Protein AF-W4LNR2-F1 (afdb_monomer)

Solvent-accessible surface area (backbone atoms only — not comparable to full-atom values): 3365 Å² total; per-residue (Å²): 130,72,53,77,38,78,77,47,74,49,79,31,89,89,48,40,32,40,32,30,36,38,48,43,98,88,52,77,50,33,27,32,36,20,46,75,88,37,87,68,50,67,78,28,78,41,67,69,62,48,49,55,54,47,64,76,70,77

Sequence (58 aa):
MASKEVVETVYGKYNKYEIIKESSTFGSPKFYIYKDGKYHRGSFSSLRVAVEAAEKET

Mean predicted aligned error: 5.0 Å

pLDDT: mean 84.54, std 8.82, range [48.31, 92.12]

Secondary structure (DSSP, 8-state):
--EEEEEEEEE-SS-EEEEEEEE-TTS--EEEEEETTEEEEEEES-HHHHHHHHHTT-

Nearest PDB structures (foldseek):
  4hzb-assembly1_F  TM=5.054E-01  e=2.331E+00  Ralstonia pickettii 12D
  5a8d-assembly1_A  TM=5.475E-01  e=4.675E+00  Acetivibrio thermocellus
  4hzb-assembly1_C  TM=5.431E-01  e=5.895E+00  Ralstonia pickettii 12D

Organism: NCBI:txid1429439

Radius of gyration: 10.92 Å; Cα contacts (8 Å, |Δi|>4): 121; chains: 1; bounding box: 21×2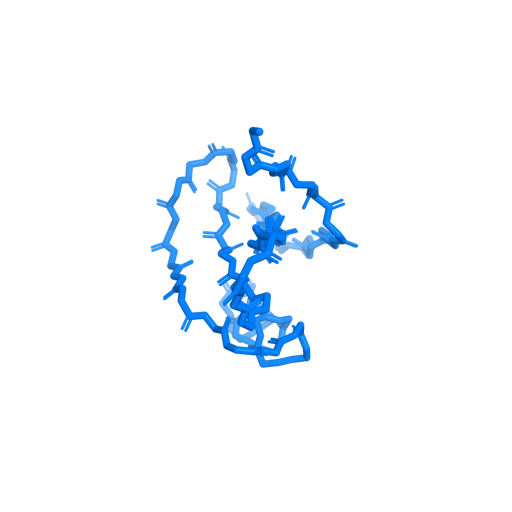3×31 Å

Foldseek 3Di:
DFDWDFPDWDDDPPKIWTWTWGDDPPDQIWIFIAINNHGDGTRDSDPVVSVVVVVVVD

Structure (mmCIF, N/CA/C/O backbone):
data_AF-W4LNR2-F1
#
_entry.id   AF-W4LNR2-F1
#
loop_
_atom_site.group_PDB
_atom_site.id
_atom_site.type_symbol
_atom_site.label_atom_id
_atom_site.label_alt_id
_atom_site.label_comp_id
_atom_site.label_asym_id
_atom_site.label_entity_id
_atom_site.label_seq_id
_atom_site.pdbx_PDB_ins_code
_atom_site.Cartn_x
_atom_site.Cartn_y
_atom_site.Cartn_z
_atom_site.occupancy
_atom_site.B_iso_or_equiv
_atom_site.auth_seq_id
_atom_site.auth_comp_id
_atom_site.auth_asym_id
_atom_site.auth_atom_id
_atom_site.pdbx_PDB_model_num
ATOM 1 N N . MET A 1 1 ? 3.661 13.959 -15.252 1.00 48.31 1 MET A N 1
ATOM 2 C CA . MET A 1 1 ? 3.340 13.913 -13.809 1.00 48.31 1 MET A CA 1
ATOM 3 C C . MET A 1 1 ? 3.238 12.455 -13.400 1.00 48.31 1 MET A C 1
ATOM 5 O O . MET A 1 1 ? 2.547 11.722 -14.092 1.00 48.31 1 MET A O 1
ATOM 9 N N . ALA A 1 2 ? 3.933 12.019 -12.347 1.00 56.50 2 ALA A N 1
ATOM 10 C C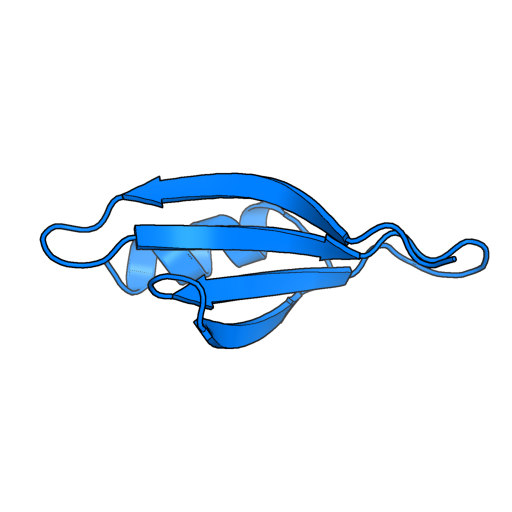A . ALA A 1 2 ? 3.706 10.686 -11.789 1.00 56.50 2 ALA A CA 1
ATOM 11 C C . ALA A 1 2 ? 2.298 10.668 -11.178 1.00 56.50 2 ALA A C 1
ATOM 13 O O . ALA A 1 2 ? 2.016 11.414 -10.239 1.00 56.50 2 ALA A O 1
ATOM 14 N N . SER A 1 3 ? 1.388 9.903 -11.775 1.00 64.62 3 SER A N 1
ATOM 15 C CA . SER A 1 3 ? 0.029 9.741 -11.269 1.00 64.62 3 SER A CA 1
ATOM 16 C C . SER A 1 3 ? 0.090 8.872 -10.016 1.00 64.62 3 SER A C 1
ATOM 18 O O . SER A 1 3 ? 0.507 7.714 -10.087 1.00 64.62 3 SER A O 1
ATOM 20 N N . LYS A 1 4 ? -0.296 9.444 -8.874 1.00 73.31 4 LYS A N 1
ATOM 21 C CA . LYS A 1 4 ? -0.531 8.696 -7.640 1.00 73.31 4 LYS A CA 1
ATOM 22 C C . LYS A 1 4 ? -1.977 8.233 -7.661 1.00 73.31 4 LYS A C 1
ATOM 24 O O . LYS A 1 4 ? -2.881 9.056 -7.568 1.00 73.31 4 LYS A O 1
ATOM 29 N N . GLU A 1 5 ? -2.177 6.937 -7.833 1.00 86.25 5 GLU A N 1
ATOM 30 C CA . GLU A 1 5 ? -3.498 6.323 -7.920 1.00 86.25 5 GLU A CA 1
ATOM 31 C C . GLU A 1 5 ? -3.676 5.357 -6.752 1.00 86.25 5 GLU A C 1
ATOM 33 O O . GLU A 1 5 ? -2.810 4.516 -6.512 1.00 86.25 5 GLU A O 1
ATOM 38 N N . VAL A 1 6 ? -4.778 5.480 -6.010 1.00 88.75 6 VAL A N 1
ATOM 39 C CA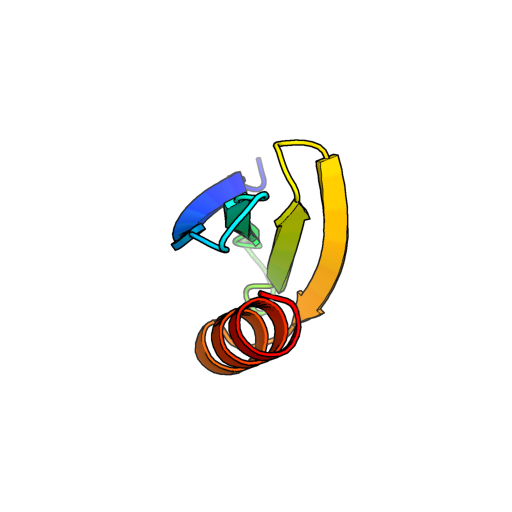 . VAL A 1 6 ? -5.140 4.477 -5.003 1.00 88.75 6 VAL A CA 1
ATOM 40 C C . VAL A 1 6 ? -5.639 3.253 -5.756 1.00 88.75 6 VAL A C 1
ATOM 42 O O . VAL A 1 6 ? -6.686 3.298 -6.392 1.00 88.75 6 VAL A O 1
ATOM 45 N N . VAL A 1 7 ? -4.860 2.179 -5.713 1.00 90.81 7 VAL A N 1
ATOM 46 C CA . VAL A 1 7 ? -5.172 0.927 -6.412 1.00 90.81 7 VAL A CA 1
ATOM 47 C C . VAL A 1 7 ? -5.939 -0.039 -5.532 1.00 90.81 7 VAL A C 1
ATOM 49 O O . VAL A 1 7 ? -6.705 -0.847 -6.044 1.00 90.81 7 VAL A O 1
ATOM 52 N N . GLU A 1 8 ? -5.748 0.044 -4.217 1.00 90.38 8 GLU A N 1
ATOM 53 C CA . GLU A 1 8 ? -6.412 -0.848 -3.279 1.00 90.38 8 GLU A CA 1
ATOM 54 C C . GLU A 1 8 ? -6.534 -0.195 -1.904 1.00 90.38 8 GLU A C 1
ATOM 56 O O . GLU A 1 8 ? -5.758 0.692 -1.546 1.00 90.38 8 GLU A O 1
ATOM 61 N N . THR A 1 9 ? -7.538 -0.597 -1.131 1.00 90.88 9 THR A N 1
ATOM 62 C CA . THR A 1 9 ? -7.729 -0.142 0.249 1.00 90.88 9 THR A CA 1
ATOM 63 C C . THR A 1 9 ? -8.042 -1.346 1.121 1.00 90.88 9 THR A C 1
ATOM 65 O O . THR A 1 9 ? -9.038 -2.031 0.906 1.00 90.88 9 THR A O 1
ATOM 68 N N . VAL A 1 10 ? -7.187 -1.596 2.105 1.00 89.69 10 VAL A N 1
ATOM 69 C CA . VAL A 1 10 ? -7.319 -2.669 3.087 1.00 89.69 10 VAL A CA 1
ATOM 70 C C . VAL A 1 10 ? -7.885 -2.069 4.369 1.00 89.69 10 VAL A C 1
ATOM 72 O O . VAL A 1 10 ? -7.330 -1.122 4.926 1.00 89.69 10 VAL A O 1
ATOM 75 N N . TYR A 1 11 ? -9.002 -2.602 4.851 1.00 87.25 11 TYR A N 1
ATOM 76 C CA . TYR A 1 11 ? -9.645 -2.122 6.071 1.00 87.25 11 TYR A CA 1
ATOM 77 C C . TYR A 1 11 ? -9.231 -2.992 7.254 1.00 87.25 11 TYR A C 1
ATOM 79 O O . TYR A 1 11 ? -9.604 -4.159 7.337 1.00 87.25 11 TYR A O 1
ATOM 87 N N . GLY A 1 12 ? -8.468 -2.413 8.176 1.00 83.94 12 GLY A N 1
ATOM 88 C CA . GLY A 1 12 ? -8.198 -3.009 9.477 1.00 83.94 12 GLY A CA 1
ATOM 89 C C . GLY A 1 12 ? -9.295 -2.699 10.488 1.00 83.94 12 GLY A C 1
ATOM 90 O O . GLY A 1 12 ? -10.202 -1.904 10.244 1.00 83.94 12 GLY A O 1
ATOM 91 N N . LYS A 1 13 ? -9.181 -3.296 11.678 1.00 82.88 13 LYS A N 1
ATOM 92 C CA . LYS A 1 13 ? -10.184 -3.154 12.748 1.00 82.88 13 LYS A CA 1
ATOM 93 C C . LYS A 1 13 ? -10.381 -1.707 13.226 1.00 82.88 13 LYS A C 1
ATOM 95 O O . LYS A 1 13 ? -11.489 -1.336 13.598 1.00 82.88 13 LYS A O 1
ATOM 100 N N . TYR A 1 14 ? -9.309 -0.912 13.232 1.00 84.56 14 TYR A N 1
ATOM 101 C CA . TYR A 1 14 ? -9.312 0.482 13.707 1.00 84.56 14 TYR A CA 1
ATOM 102 C C . TYR A 1 14 ? -8.676 1.476 12.733 1.00 84.56 14 TYR A C 1
ATOM 104 O O . TYR A 1 14 ? -8.756 2.676 12.964 1.00 84.56 14 TYR A O 1
ATOM 112 N N . ASN A 1 15 ? -8.027 0.985 11.678 1.00 87.44 15 ASN A N 1
ATOM 113 C CA . ASN A 1 15 ? -7.259 1.797 10.739 1.00 87.44 15 ASN A CA 1
ATOM 114 C C . ASN A 1 15 ? -7.567 1.332 9.316 1.00 87.44 15 ASN A C 1
ATOM 116 O O . ASN A 1 15 ? -7.81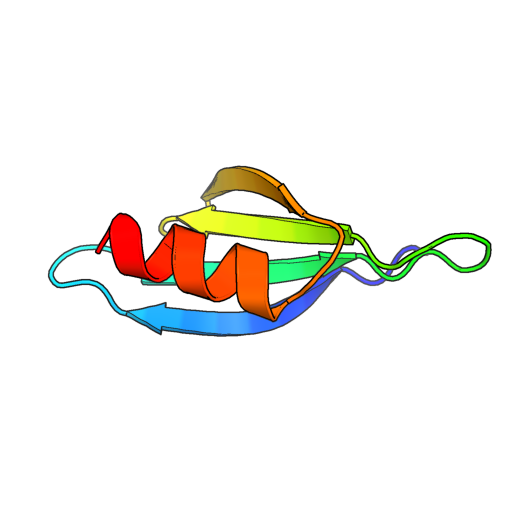0 0.143 9.107 1.00 87.44 15 ASN A O 1
ATOM 120 N N . LYS A 1 16 ? -7.489 2.228 8.335 1.00 91.00 16 LYS A N 1
ATOM 121 C CA . LYS A 1 16 ? -7.484 1.856 6.913 1.00 91.00 16 LYS A CA 1
ATOM 122 C C . LYS A 1 16 ? -6.083 1.980 6.331 1.00 91.00 16 LYS A C 1
ATOM 124 O O . LYS A 1 16 ? -5.346 2.908 6.660 1.00 91.00 16 LYS A O 1
ATOM 129 N N . TYR A 1 17 ? -5.742 1.072 5.432 1.00 91.75 17 TYR A N 1
ATOM 130 C CA . TYR A 1 17 ? -4.498 1.079 4.687 1.00 91.75 17 TYR A CA 1
ATOM 131 C C . TYR A 1 17 ? -4.792 1.300 3.202 1.00 91.75 17 TYR A C 1
ATOM 133 O O . TYR A 1 17 ? -5.443 0.487 2.560 1.00 91.75 17 TYR A O 1
ATOM 141 N N . GLU A 1 18 ? -4.328 2.407 2.644 1.00 92.00 18 GLU A N 1
ATOM 142 C CA . GLU A 1 18 ? -4.523 2.795 1.250 1.00 92.00 18 GLU A CA 1
ATOM 143 C C . GLU A 1 18 ? -3.242 2.499 0.472 1.00 92.00 18 GLU A C 1
ATOM 145 O O . GLU A 1 18 ? -2.167 3.014 0.782 1.00 92.00 18 GLU A O 1
ATOM 150 N N . ILE A 1 19 ? -3.342 1.654 -0.544 1.00 91.75 19 ILE A N 1
ATOM 151 C CA . ILE A 1 19 ? -2.216 1.275 -1.387 1.00 91.7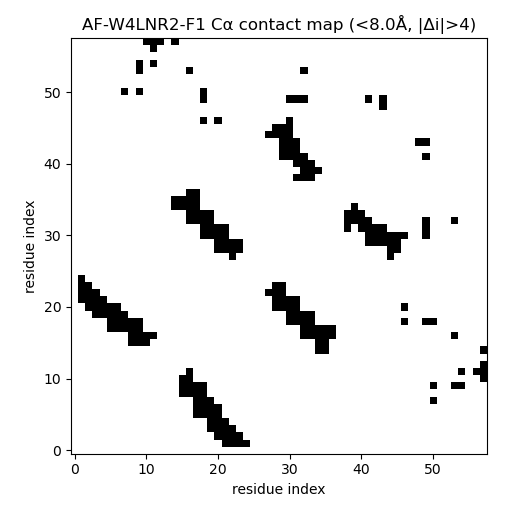5 19 ILE A CA 1
ATOM 152 C C . ILE A 1 19 ? -2.228 2.191 -2.598 1.00 91.75 19 ILE A C 1
ATOM 154 O O . ILE A 1 19 ? -3.132 2.153 -3.431 1.00 91.75 19 ILE A O 1
ATOM 158 N N . ILE A 1 20 ? -1.205 3.029 -2.686 1.00 91.12 20 ILE A N 1
ATOM 159 C CA . ILE A 1 20 ? -0.999 3.989 -3.759 1.00 91.12 20 ILE A CA 1
ATOM 160 C C . ILE A 1 20 ? 0.027 3.426 -4.730 1.00 91.12 20 ILE A C 1
ATOM 162 O O . ILE A 1 20 ? 1.172 3.157 -4.363 1.00 91.12 20 ILE A O 1
ATOM 166 N N . LYS A 1 21 ? -0.374 3.292 -5.989 1.00 88.88 21 LYS A N 1
ATOM 167 C CA . LYS A 1 21 ? 0.522 3.022 -7.102 1.00 88.88 21 LYS A CA 1
ATOM 168 C C . LYS A 1 21 ? 1.046 4.342 -7.642 1.00 88.88 21 LYS A C 1
ATOM 170 O O . LYS A 1 21 ? 0.291 5.215 -8.064 1.00 88.88 21 LYS A O 1
ATOM 175 N N . GLU A 1 22 ? 2.361 4.460 -7.654 1.00 86.94 22 GLU A N 1
ATOM 176 C CA . GLU A 1 22 ? 3.078 5.494 -8.374 1.00 86.94 22 GLU A CA 1
ATOM 177 C C . GLU A 1 22 ? 3.587 4.888 -9.682 1.00 86.94 22 GLU A C 1
ATOM 179 O O . GLU A 1 22 ? 4.537 4.097 -9.718 1.00 86.94 22 GLU A O 1
ATOM 184 N N . SER A 1 23 ? 2.897 5.229 -10.767 1.00 77.56 23 SER A N 1
ATOM 185 C CA . SER A 1 23 ? 3.296 4.838 -12.115 1.00 77.56 23 SER A CA 1
ATOM 186 C C . SER A 1 23 ? 4.375 5.802 -12.600 1.00 77.56 23 SER A C 1
ATOM 188 O O . SER A 1 23 ? 4.133 7.006 -12.715 1.00 77.56 23 SER A O 1
ATOM 190 N N . SER A 1 24 ? 5.569 5.283 -12.883 1.00 72.38 24 SER A N 1
ATOM 191 C CA . SER A 1 24 ? 6.653 6.076 -13.460 1.00 72.38 24 SER A CA 1
ATOM 192 C C . SER A 1 24 ? 6.708 5.853 -14.970 1.00 72.38 24 SER A C 1
ATOM 194 O O . SER A 1 24 ? 6.677 4.716 -15.428 1.00 72.38 24 SER A O 1
ATOM 196 N N . THR A 1 25 ? 6.792 6.927 -15.759 1.00 70.25 25 THR A N 1
ATOM 197 C CA . THR A 1 25 ? 6.776 6.860 -17.236 1.00 70.25 25 THR A CA 1
ATOM 198 C C . THR A 1 25 ? 7.987 6.116 -17.818 1.00 70.25 25 THR A C 1
ATOM 200 O O . THR A 1 25 ? 7.918 5.616 -18.933 1.00 70.25 25 THR A O 1
ATOM 203 N N . PHE A 1 26 ? 9.081 6.009 -17.057 1.00 71.75 26 PHE A N 1
ATOM 204 C CA . PHE A 1 26 ? 10.344 5.388 -17.479 1.00 71.75 26 PHE A CA 1
ATOM 205 C C . PHE A 1 26 ? 10.856 4.319 -16.495 1.00 71.75 26 PHE A C 1
ATOM 207 O O . PHE A 1 26 ? 12.032 3.968 -16.520 1.00 71.75 26 PHE A O 1
ATOM 214 N N . GLY A 1 27 ? 10.009 3.797 -15.602 1.00 73.69 27 GLY A N 1
ATOM 215 C CA . GLY A 1 27 ? 10.451 2.837 -14.587 1.00 73.69 27 GLY A CA 1
ATOM 216 C C . GLY A 1 27 ? 9.356 1.901 -14.097 1.00 73.69 27 GLY A C 1
ATOM 217 O O . GLY A 1 27 ? 8.178 2.081 -14.397 1.00 73.69 27 GLY A O 1
ATOM 218 N N . SER A 1 28 ? 9.755 0.896 -13.318 1.00 79.88 28 SER A N 1
ATOM 219 C CA . SER A 1 28 ? 8.820 -0.042 -12.696 1.00 79.88 28 SER A CA 1
ATOM 220 C C . SER A 1 28 ? 7.835 0.693 -11.777 1.00 79.88 28 SER A C 1
ATOM 222 O O . SER A 1 28 ? 8.242 1.629 -11.077 1.00 79.88 28 SER A O 1
ATOM 224 N N . PRO A 1 29 ? 6.556 0.277 -11.741 1.00 83.56 29 PRO A N 1
ATOM 225 C CA . PRO A 1 29 ? 5.583 0.855 -10.827 1.00 83.56 29 PRO A CA 1
ATOM 226 C C . PRO A 1 29 ? 6.032 0.629 -9.384 1.00 83.56 29 PRO A C 1
ATOM 228 O O . PRO A 1 29 ? 6.477 -0.464 -9.023 1.00 83.56 29 PRO A O 1
ATOM 231 N N . LYS A 1 30 ? 5.909 1.668 -8.561 1.00 88.50 30 LYS A N 1
ATOM 232 C CA . LYS A 1 30 ? 6.159 1.580 -7.123 1.00 88.50 30 LYS A CA 1
ATOM 233 C C . LYS A 1 30 ? 4.840 1.620 -6.384 1.00 88.50 30 LYS A C 1
ATOM 235 O O . LYS A 1 30 ? 3.940 2.365 -6.755 1.00 88.50 30 LYS A O 1
ATOM 240 N N . PHE A 1 31 ? 4.743 0.837 -5.325 1.00 90.81 31 PHE A N 1
ATOM 241 C CA . PHE A 1 31 ? 3.578 0.816 -4.459 1.00 90.81 31 PHE A CA 1
ATOM 242 C C . PHE A 1 31 ? 3.963 1.333 -3.076 1.00 90.81 31 PHE A C 1
ATOM 244 O O . PHE A 1 31 ? 5.022 1.003 -2.525 1.00 90.81 31 PHE A O 1
ATOM 251 N N . TYR A 1 32 ? 3.092 2.166 -2.529 1.00 90.94 32 TYR A N 1
ATOM 252 C CA . TYR A 1 32 ? 3.232 2.808 -1.235 1.00 90.94 32 TYR A CA 1
ATOM 253 C C . TYR A 1 32 ? 1.975 2.534 -0.419 1.00 90.94 32 TYR A C 1
ATOM 255 O O . TYR A 1 32 ? 0.872 2.599 -0.938 1.00 90.94 32 TYR A O 1
ATOM 263 N N . ILE A 1 33 ? 2.148 2.236 0.856 1.00 91.88 33 ILE A N 1
ATOM 264 C CA . ILE A 1 33 ? 1.091 1.997 1.828 1.00 91.88 33 ILE A CA 1
ATOM 265 C C . ILE A 1 33 ? 0.935 3.262 2.665 1.00 91.88 33 ILE A C 1
ATOM 267 O O . ILE A 1 33 ? 1.874 3.760 3.298 1.00 91.88 33 ILE A O 1
ATOM 271 N N . TYR A 1 34 ? -0.280 3.772 2.673 1.00 92.12 34 TYR A N 1
ATOM 272 C CA . TYR A 1 34 ? -0.721 4.870 3.506 1.00 92.12 34 TYR A CA 1
ATOM 273 C C . TYR A 1 34 ? -1.621 4.297 4.590 1.00 92.12 34 TYR A C 1
ATOM 275 O O . TYR A 1 34 ? -2.404 3.404 4.317 1.00 92.12 34 TYR A O 1
ATOM 283 N N . LYS A 1 35 ? -1.508 4.786 5.817 1.00 91.19 35 LYS A N 1
ATOM 284 C CA . LYS A 1 35 ? -2.370 4.440 6.940 1.00 91.19 35 LYS A CA 1
ATOM 285 C C . LYS A 1 35 ? -3.185 5.670 7.305 1.00 91.19 35 LYS A C 1
ATOM 287 O O . LYS A 1 35 ? -2.608 6.709 7.622 1.00 91.19 35 LYS A O 1
ATOM 292 N N . ASP A 1 36 ? -4.505 5.573 7.206 1.00 89.12 36 ASP A N 1
ATOM 293 C CA . ASP A 1 36 ? -5.440 6.668 7.491 1.00 89.12 36 ASP A CA 1
ATOM 294 C C . ASP A 1 36 ? -5.066 7.980 6.766 1.00 89.12 36 ASP A C 1
ATOM 296 O O . ASP A 1 36 ? -5.065 9.067 7.346 1.00 89.12 36 ASP A O 1
ATOM 300 N N . GLY A 1 37 ? -4.686 7.880 5.485 1.00 85.62 37 GLY A N 1
ATOM 301 C CA . GLY A 1 37 ? -4.249 9.013 4.664 1.00 85.62 37 GLY A CA 1
ATOM 302 C C . GLY A 1 37 ? -2.824 9.521 4.929 1.00 85.62 37 GLY A C 1
ATOM 303 O O . GLY A 1 37 ? -2.367 10.436 4.242 1.00 85.62 37 GLY A O 1
ATOM 304 N N . LYS A 1 38 ? -2.082 8.942 5.880 1.00 88.19 38 LYS A N 1
ATOM 305 C CA . LYS A 1 38 ? -0.675 9.283 6.148 1.00 88.19 38 LYS A CA 1
ATOM 306 C C . LYS A 1 38 ? 0.258 8.246 5.547 1.00 88.19 38 LYS A C 1
ATOM 308 O O . LYS A 1 38 ? -0.010 7.056 5.627 1.00 88.19 38 LYS A O 1
ATOM 313 N N . TYR A 1 39 ? 1.381 8.682 4.979 1.00 88.12 39 TYR A N 1
ATOM 314 C CA . TYR A 1 39 ? 2.406 7.747 4.518 1.00 88.12 39 TYR A CA 1
ATOM 315 C C . TYR A 1 39 ? 2.873 6.878 5.689 1.00 88.12 39 TYR A C 1
ATOM 317 O O . TYR A 1 39 ? 3.288 7.406 6.720 1.00 88.12 39 TYR A O 1
ATOM 325 N N . HIS A 1 40 ? 2.791 5.561 5.521 1.00 87.62 40 HIS A N 1
ATOM 326 C CA . HIS A 1 40 ? 3.139 4.603 6.564 1.00 87.62 40 HIS A CA 1
ATOM 327 C C . HIS A 1 40 ? 4.377 3.804 6.177 1.00 87.62 40 HIS A C 1
ATOM 329 O O . HIS A 1 40 ? 5.376 3.792 6.893 1.00 87.62 40 HIS A O 1
ATOM 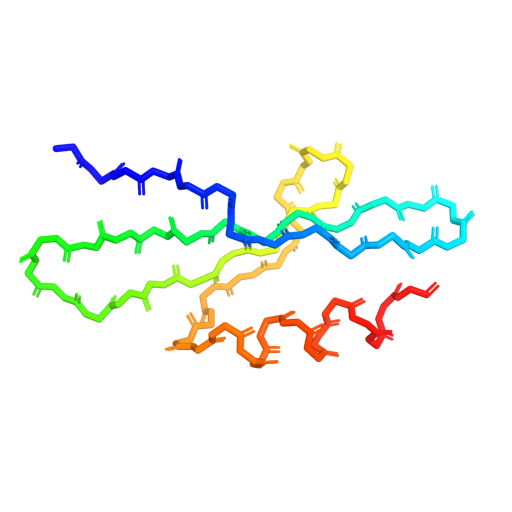335 N N . ARG A 1 41 ? 4.343 3.172 5.002 1.00 85.31 41 ARG A N 1
ATOM 336 C CA . ARG A 1 41 ? 5.410 2.289 4.522 1.00 85.31 41 ARG A CA 1
ATOM 337 C C . ARG A 1 41 ? 5.386 2.223 3.005 1.00 85.31 41 ARG A C 1
ATOM 339 O O . ARG A 1 41 ? 4.326 2.344 2.418 1.00 85.31 41 ARG A O 1
ATOM 346 N N . GLY A 1 42 ? 6.500 1.998 2.318 1.00 80.31 42 GLY A N 1
ATOM 347 C CA . GLY A 1 42 ? 6.430 1.887 0.859 1.00 80.31 42 GLY A CA 1
ATOM 348 C C . GLY A 1 42 ? 7.729 1.534 0.159 1.00 80.31 42 GLY A C 1
ATOM 349 O O . GLY A 1 42 ? 8.697 1.134 0.797 1.00 80.31 42 GLY A O 1
ATOM 350 N N . SER A 1 43 ? 7.722 1.710 -1.166 1.00 78.31 43 SER A N 1
ATOM 351 C CA . SER A 1 43 ? 8.689 1.163 -2.135 1.00 78.31 43 SER A CA 1
ATOM 352 C C . SER A 1 43 ? 8.566 -0.344 -2.358 1.00 78.31 43 SER A C 1
ATOM 354 O O . SER A 1 43 ? 9.563 -1.054 -2.458 1.00 78.31 43 SER A O 1
ATOM 356 N N . PHE A 1 44 ? 7.338 -0.837 -2.496 1.00 88.31 44 PHE A N 1
ATOM 357 C CA . PHE A 1 44 ? 7.122 -2.182 -3.020 1.00 88.31 44 PHE A CA 1
ATOM 358 C C . PHE A 1 44 ? 7.157 -2.150 -4.548 1.00 88.31 44 PHE A C 1
ATOM 360 O O . PHE A 1 44 ? 6.675 -1.207 -5.172 1.00 88.31 44 PHE A O 1
ATOM 367 N N . SER A 1 45 ? 7.714 -3.189 -5.159 1.00 85.75 45 SER A N 1
ATOM 368 C CA . SER A 1 45 ? 7.727 -3.379 -6.615 1.00 85.75 45 SER A CA 1
ATOM 369 C C . SER A 1 45 ? 6.485 -4.115 -7.129 1.00 85.75 45 SER A C 1
ATOM 371 O O . SER A 1 45 ? 6.335 -4.319 -8.331 1.00 85.75 45 SER A O 1
ATOM 373 N N . SER A 1 46 ? 5.596 -4.563 -6.239 1.00 87.44 46 SER A N 1
ATOM 374 C CA . SER A 1 46 ? 4.417 -5.361 -6.585 1.00 87.44 46 SER A CA 1
ATOM 375 C C . SER A 1 46 ? 3.242 -5.060 -5.663 1.00 87.44 46 SER A C 1
ATOM 377 O O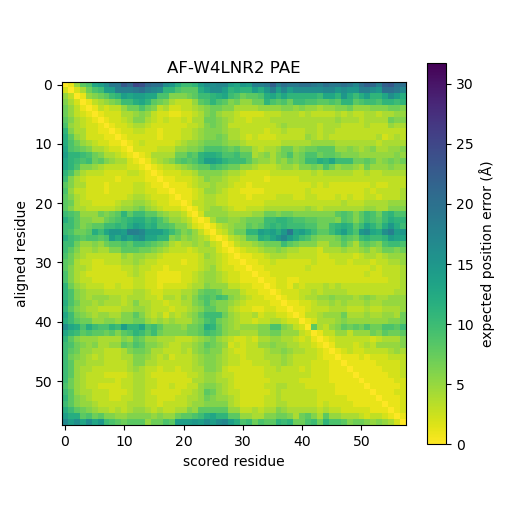 . SER A 1 46 ? 3.413 -4.976 -4.447 1.00 87.44 46 SER A O 1
ATOM 379 N N . LEU A 1 47 ? 2.046 -4.970 -6.253 1.00 87.69 47 LEU A N 1
ATOM 380 C CA . LEU A 1 47 ? 0.788 -4.735 -5.542 1.00 87.69 47 LEU A CA 1
ATOM 381 C C . LEU A 1 47 ? 0.535 -5.814 -4.489 1.00 87.69 47 LEU A C 1
ATOM 383 O O . LEU A 1 47 ? 0.319 -5.491 -3.332 1.00 87.69 47 LEU A O 1
ATOM 387 N N . ARG A 1 48 ? 0.683 -7.089 -4.863 1.00 89.69 48 ARG A N 1
ATOM 388 C CA . ARG A 1 48 ? 0.467 -8.227 -3.959 1.00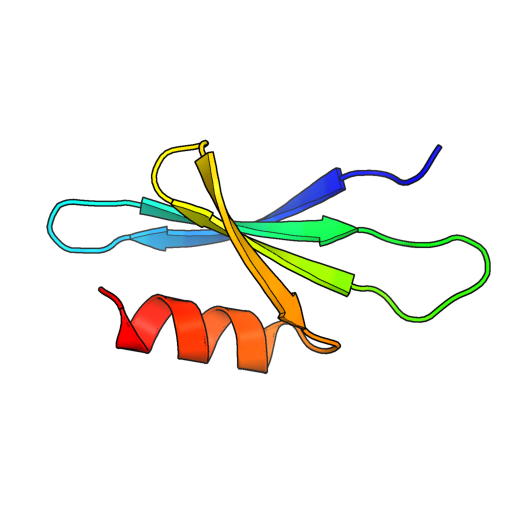 89.69 48 ARG A CA 1
ATOM 389 C C . ARG A 1 48 ? 1.306 -8.146 -2.681 1.00 89.69 48 ARG A C 1
ATOM 391 O O . ARG A 1 48 ? 0.789 -8.385 -1.602 1.00 89.69 48 ARG A O 1
ATOM 398 N N . VAL A 1 49 ? 2.575 -7.749 -2.802 1.00 89.94 49 VAL A N 1
ATOM 399 C C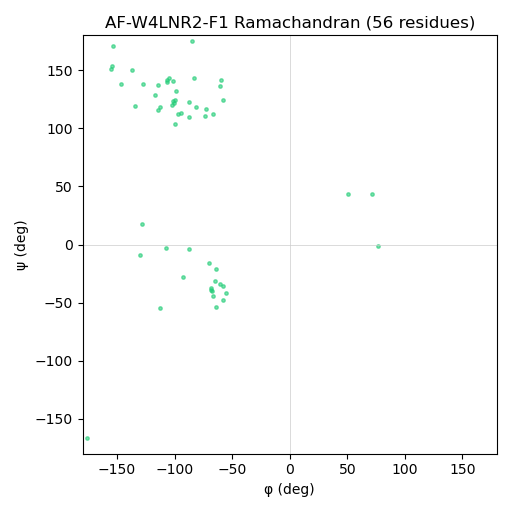A . VAL A 1 49 ? 3.479 -7.603 -1.648 1.00 89.94 49 VAL A CA 1
ATOM 400 C C . VAL A 1 49 ? 3.044 -6.435 -0.760 1.00 89.94 49 VAL A C 1
ATOM 402 O O . VAL A 1 49 ? 3.125 -6.533 0.461 1.00 89.94 49 VAL A O 1
ATOM 405 N N . ALA A 1 50 ? 2.568 -5.338 -1.358 1.00 89.69 50 ALA A N 1
ATOM 406 C CA . ALA A 1 50 ? 2.033 -4.206 -0.608 1.00 89.69 50 ALA A CA 1
ATOM 407 C C . ALA A 1 50 ? 0.726 -4.567 0.123 1.00 89.69 50 ALA A C 1
ATOM 409 O O . ALA A 1 50 ? 0.559 -4.173 1.274 1.00 89.69 50 ALA A O 1
ATOM 410 N N . VAL A 1 51 ? -0.157 -5.346 -0.513 1.00 89.88 51 VAL A N 1
ATOM 411 C CA . VAL A 1 51 ? -1.401 -5.855 0.089 1.00 89.88 51 VAL A CA 1
ATOM 412 C C . VAL A 1 51 ? -1.095 -6.795 1.248 1.00 89.88 51 VAL A C 1
ATOM 414 O O . VAL A 1 51 ? -1.518 -6.516 2.362 1.00 89.88 51 VAL A O 1
ATOM 417 N N . GLU A 1 52 ? -0.270 -7.827 1.043 1.00 91.38 52 GLU A N 1
ATOM 418 C CA . GLU A 1 52 ? 0.114 -8.751 2.123 1.00 91.38 52 GLU A CA 1
ATOM 419 C C . GLU A 1 52 ? 0.789 -8.027 3.296 1.00 91.38 52 GLU A C 1
ATOM 421 O O . GLU A 1 52 ? 0.627 -8.416 4.451 1.00 91.38 52 GLU A O 1
ATOM 426 N N . ALA A 1 53 ? 1.577 -6.983 3.023 1.00 89.56 53 ALA A N 1
ATOM 427 C CA . ALA A 1 53 ? 2.185 -6.176 4.075 1.00 89.56 53 ALA A CA 1
ATOM 428 C C . ALA A 1 53 ? 1.140 -5.357 4.847 1.00 89.56 53 ALA A C 1
ATOM 430 O O . ALA A 1 53 ? 1.246 -5.259 6.066 1.00 89.56 53 ALA A O 1
ATOM 431 N N . ALA A 1 54 ? 0.138 -4.800 4.162 1.00 88.31 54 ALA A N 1
ATOM 432 C CA . ALA A 1 54 ? -0.967 -4.090 4.799 1.00 88.31 54 ALA A CA 1
ATOM 433 C C . ALA A 1 54 ? -1.848 -5.036 5.635 1.00 88.31 54 ALA A C 1
ATOM 435 O O . ALA A 1 54 ? -2.149 -4.717 6.781 1.00 88.31 54 ALA A O 1
ATOM 436 N N . GLU A 1 55 ? -2.190 -6.218 5.115 1.00 87.81 55 GLU A N 1
ATOM 437 C CA . GLU A 1 55 ? -2.970 -7.245 5.826 1.00 87.81 55 GLU A CA 1
ATOM 438 C C . GLU A 1 55 ? -2.242 -7.813 7.052 1.00 87.81 55 GLU A C 1
ATOM 440 O O . GLU A 1 55 ? -2.863 -8.161 8.050 1.00 87.81 55 GLU A O 1
ATOM 445 N N . LYS A 1 56 ? -0.907 -7.887 7.033 1.00 87.06 56 LYS A N 1
ATOM 446 C CA . LYS A 1 56 ? -0.132 -8.279 8.226 1.00 87.06 56 LYS A CA 1
ATOM 447 C C . LYS A 1 56 ? -0.142 -7.223 9.332 1.00 87.06 56 LYS A C 1
ATOM 449 O O . LYS A 1 56 ? 0.257 -7.530 10.453 1.00 87.06 56 LYS A O 1
ATOM 454 N N . GLU A 1 57 ? -0.537 -5.992 9.016 1.00 80.50 57 GLU A N 1
ATOM 455 C CA . GLU A 1 57 ? -0.580 -4.869 9.955 1.00 80.50 57 GLU A CA 1
ATOM 456 C C . GLU A 1 57 ? -2.008 -4.465 10.375 1.00 80.50 57 GLU A C 1
ATOM 458 O O . GLU A 1 57 ? -2.165 -3.558 11.203 1.00 80.50 57 GLU A O 1
ATOM 463 N N . THR A 1 58 ? -3.048 -5.099 9.821 1.00 74.06 58 THR A N 1
ATOM 464 C CA . THR A 1 58 ? -4.442 -4.962 10.291 1.00 74.06 58 THR A CA 1
ATOM 465 C C . THR A 1 58 ? -4.704 -5.721 11.580 1.00 74.06 58 THR A C 1
ATOM 467 O O . THR A 1 58 ? -5.424 -5.146 12.433 1.00 74.06 58 THR A O 1
#